Protein AF-Q0DPX1-F1 (afdb_monomer)

Solvent-accessible surface area (backbone atoms only — not comparable to full-atom values): 4038 Å² total; per-residue (Å²): 133,79,57,69,49,76,46,81,52,100,87,51,74,48,77,47,72,52,70,89,59,94,73,88,70,97,54,95,59,94,64,90,74,85,56,94,87,68,74,85,58,73,92,74,63,74,62,83,76,69,68,80,76,123

Sequence (54 aa):
GSKTKTKMGLRNIICSIQKEKKGWWKRLLKSEEKHPYIKVDWNKWCDEDEESGM

Structure (mmCIF, N/CA/C/O backbone):
data_AF-Q0DPX1-F1
#
_entry.id   AF-Q0DPX1-F1
#
loop_
_atom_site.group_PDB
_atom_site.id
_atom_site.type_symbol
_atom_site.label_atom_id
_atom_site.label_alt_id
_atom_site.label_comp_id
_atom_site.label_asym_id
_atom_site.label_entity_id
_atom_site.label_seq_id
_atom_site.pdbx_PDB_ins_code
_atom_site.Cartn_x
_atom_site.Cartn_y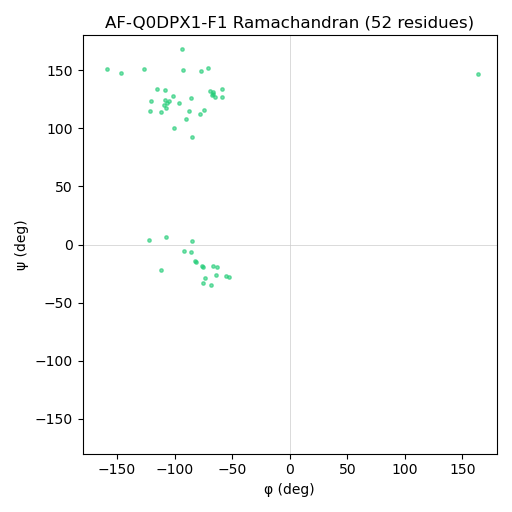
_atom_site.Cartn_z
_atom_site.occupancy
_atom_site.B_iso_or_equiv
_atom_site.auth_seq_id
_atom_site.auth_comp_id
_atom_site.auth_asym_id
_atom_site.auth_atom_id
_atom_site.pdbx_PDB_model_num
ATOM 1 N N . GLY A 1 1 ? -5.848 18.260 10.633 1.00 49.38 1 GLY A N 1
ATOM 2 C CA . GLY A 1 1 ? -5.380 18.252 9.235 1.00 49.38 1 GLY A CA 1
ATOM 3 C C . GLY A 1 1 ? -4.639 16.962 8.978 1.00 49.38 1 GLY A C 1
ATOM 4 O O . GLY A 1 1 ? -3.660 16.704 9.670 1.00 49.38 1 GLY A O 1
ATOM 5 N N . SER A 1 2 ? -5.130 16.128 8.063 1.00 56.66 2 SER A N 1
ATOM 6 C CA . SER A 1 2 ? -4.522 14.830 7.745 1.00 56.66 2 SER A CA 1
ATOM 7 C C . SER A 1 2 ? -3.136 15.025 7.132 1.00 56.66 2 SER A C 1
ATOM 9 O O . SER A 1 2 ? -2.977 15.790 6.181 1.00 56.66 2 SER A O 1
ATOM 11 N N . LYS A 1 3 ? -2.117 14.368 7.696 1.00 72.25 3 LYS A N 1
ATOM 12 C CA . LYS A 1 3 ? -0.747 14.415 7.173 1.00 72.25 3 LYS A CA 1
ATOM 13 C C . LYS A 1 3 ? -0.573 13.321 6.124 1.00 72.25 3 LYS A C 1
ATOM 15 O O . LYS A 1 3 ? -0.594 12.137 6.447 1.00 72.25 3 LYS A O 1
ATOM 20 N N . THR A 1 4 ? -0.355 13.725 4.880 1.00 81.56 4 THR A N 1
ATOM 21 C CA . THR A 1 4 ? 0.065 12.825 3.802 1.00 81.56 4 THR A CA 1
ATOM 22 C C . THR A 1 4 ? 1.515 13.124 3.463 1.00 81.56 4 THR A C 1
ATOM 24 O O . THR A 1 4 ? 1.901 14.285 3.327 1.00 81.56 4 THR A O 1
ATOM 27 N N . LYS A 1 5 ? 2.337 12.082 3.350 1.00 86.69 5 LYS A N 1
ATOM 28 C CA . LYS A 1 5 ? 3.752 12.192 3.006 1.00 86.69 5 LYS A CA 1
ATOM 29 C C . LYS A 1 5 ? 4.027 11.397 1.743 1.00 86.69 5 LYS A C 1
ATOM 31 O O . LYS A 1 5 ? 3.951 10.173 1.749 1.00 86.69 5 LYS A O 1
ATOM 36 N N . THR A 1 6 ? 4.402 12.096 0.683 1.00 89.31 6 THR A N 1
ATOM 37 C CA . THR A 1 6 ? 4.809 11.477 -0.579 1.00 89.31 6 THR A CA 1
ATOM 38 C C . THR A 1 6 ? 6.328 11.479 -0.670 1.00 89.31 6 THR A C 1
ATOM 40 O O . THR A 1 6 ? 6.968 12.515 -0.491 1.00 89.31 6 THR A O 1
ATOM 43 N N . LYS A 1 7 ? 6.919 10.318 -0.939 1.00 86.19 7 LYS A N 1
ATOM 44 C CA . LYS A 1 7 ? 8.337 10.159 -1.259 1.00 86.19 7 LYS A CA 1
ATOM 45 C C . LYS A 1 7 ? 8.457 9.740 -2.715 1.00 86.19 7 LYS A C 1
ATOM 47 O O . LYS A 1 7 ? 8.048 8.641 -3.078 1.00 86.19 7 LYS A O 1
ATOM 52 N N . MET A 1 8 ? 9.027 10.608 -3.538 1.00 89.25 8 MET A N 1
ATOM 53 C CA . MET A 1 8 ? 9.383 10.272 -4.913 1.00 89.25 8 MET A CA 1
ATOM 54 C C . MET A 1 8 ? 10.807 9.721 -4.914 1.00 89.25 8 MET A C 1
ATOM 56 O O . MET A 1 8 ? 11.758 10.449 -4.640 1.00 89.25 8 MET A O 1
ATOM 60 N N . GLY A 1 9 ? 10.941 8.416 -5.134 1.00 85.88 9 GLY A N 1
ATOM 61 C CA . GLY A 1 9 ? 12.224 7.774 -5.395 1.00 85.88 9 GLY A CA 1
ATOM 62 C C . GLY A 1 9 ? 12.491 7.682 -6.896 1.00 85.88 9 GLY A C 1
ATOM 63 O O . GLY A 1 9 ? 11.590 7.850 -7.710 1.00 85.88 9 GLY A O 1
ATOM 64 N N . LEU A 1 10 ? 13.727 7.344 -7.263 1.00 85.69 10 LEU A N 1
ATOM 65 C CA . LEU A 1 10 ? 14.133 7.185 -8.666 1.00 85.69 10 LEU A CA 1
ATOM 66 C C . LEU A 1 10 ? 13.405 6.037 -9.388 1.00 85.69 10 LEU A C 1
ATOM 68 O O . LEU A 1 10 ? 13.285 6.054 -10.605 1.00 85.69 10 LEU A O 1
ATOM 72 N N . ARG A 1 11 ? 12.951 5.023 -8.639 1.00 88.69 11 ARG A N 1
ATOM 73 C CA . ARG A 1 11 ? 12.333 3.7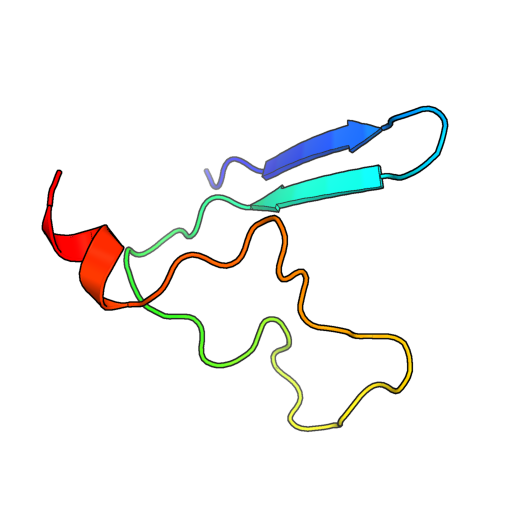99 -9.179 1.00 88.69 11 ARG A CA 1
ATOM 74 C C . ARG A 1 11 ? 10.847 3.668 -8.857 1.00 88.69 11 ARG A C 1
ATOM 76 O O . ARG A 1 11 ? 10.145 2.925 -9.529 1.00 88.69 11 ARG A O 1
ATOM 83 N N . ASN A 1 12 ? 10.371 4.348 -7.818 1.00 84.62 12 ASN A N 1
ATOM 84 C CA . ASN A 1 12 ? 9.003 4.223 -7.337 1.00 84.62 12 ASN A CA 1
ATOM 85 C C . ASN A 1 12 ? 8.595 5.450 -6.519 1.00 84.62 12 ASN A C 1
ATOM 87 O O . ASN A 1 12 ? 9.414 6.080 -5.847 1.00 84.62 12 ASN A O 1
ATOM 91 N N . ILE A 1 13 ? 7.300 5.750 -6.543 1.00 89.06 13 ILE A N 1
ATOM 92 C CA . ILE A 1 13 ? 6.688 6.804 -5.738 1.00 89.06 13 ILE A CA 1
ATOM 93 C C . ILE A 1 13 ? 5.923 6.124 -4.606 1.00 89.06 13 ILE A C 1
ATOM 95 O O . ILE A 1 13 ? 5.061 5.286 -4.856 1.00 89.06 13 ILE A O 1
ATOM 99 N N . ILE A 1 14 ? 6.245 6.470 -3.362 1.00 87.00 14 ILE A N 1
ATOM 100 C CA . ILE A 1 14 ? 5.574 5.947 -2.170 1.00 87.00 14 ILE A CA 1
ATOM 101 C C . ILE A 1 14 ? 4.726 7.061 -1.572 1.00 87.00 14 ILE A C 1
ATOM 103 O O . ILE A 1 14 ? 5.243 8.127 -1.239 1.00 87.00 14 ILE A O 1
ATOM 107 N N . CYS A 1 15 ? 3.435 6.806 -1.391 1.00 86.94 15 CYS A N 1
ATOM 108 C CA . CYS A 1 15 ? 2.527 7.706 -0.693 1.00 86.94 15 CYS A CA 1
ATOM 109 C C . CYS A 1 15 ? 2.139 7.091 0.654 1.00 86.94 15 CYS A C 1
ATOM 111 O O . CYS A 1 15 ? 1.581 5.999 0.707 1.00 86.94 15 CYS A O 1
ATOM 113 N N . SER A 1 16 ? 2.445 7.787 1.744 1.00 85.81 16 SER A N 1
ATOM 114 C CA . SER A 1 16 ? 2.053 7.405 3.098 1.00 85.81 16 SER A CA 1
ATOM 115 C C . SER A 1 16 ? 0.957 8.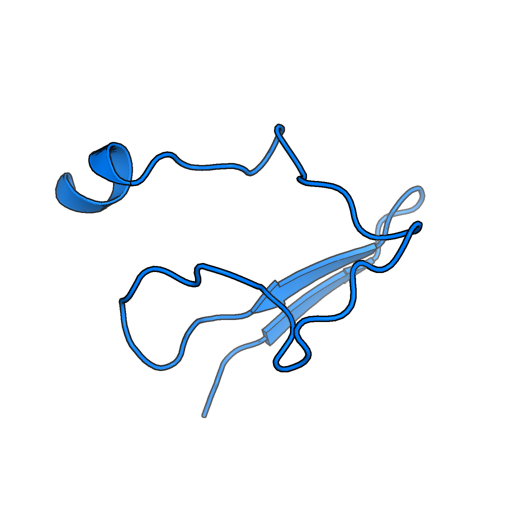344 3.581 1.00 85.81 16 SER A C 1
ATOM 117 O O . SER A 1 16 ? 1.179 9.548 3.714 1.00 85.81 16 SER A O 1
ATOM 119 N N . ILE A 1 17 ? -0.224 7.795 3.846 1.00 83.62 17 ILE A N 1
ATOM 120 C CA . ILE A 1 17 ? -1.394 8.554 4.288 1.00 83.62 17 ILE A CA 1
ATOM 121 C C . ILE A 1 17 ? -1.607 8.260 5.769 1.00 83.62 17 ILE A C 1
ATOM 123 O O . ILE A 1 17 ? -1.786 7.104 6.152 1.00 83.62 17 ILE A O 1
ATOM 127 N N . GLN A 1 18 ? -1.592 9.294 6.609 1.00 83.69 18 GLN A N 1
ATOM 128 C CA . GLN A 1 18 ? -1.970 9.130 8.006 1.00 83.69 18 GLN A CA 1
ATOM 129 C C . GLN A 1 18 ? -3.492 8.990 8.088 1.00 83.69 18 GLN A C 1
ATOM 131 O O . GLN A 1 18 ? -4.226 9.923 7.751 1.00 83.69 18 GLN A O 1
ATOM 136 N N . LYS A 1 19 ? -3.964 7.820 8.531 1.00 79.75 19 LYS A N 1
ATOM 137 C CA . LYS A 1 19 ? -5.387 7.589 8.798 1.00 79.75 19 LYS A CA 1
ATOM 138 C C . LYS A 1 19 ? -5.862 8.588 9.857 1.00 79.75 19 LYS A C 1
ATOM 140 O O . LYS A 1 19 ? -5.194 8.787 10.868 1.00 79.75 19 LYS A O 1
ATOM 145 N N . GLU A 1 20 ? -7.011 9.219 9.625 1.00 79.75 20 GLU A N 1
ATOM 146 C CA . GLU A 1 20 ? -7.590 10.172 10.583 1.00 79.75 20 GLU A CA 1
ATOM 147 C C . GLU A 1 20 ? -8.072 9.469 11.861 1.00 79.75 20 GLU A C 1
ATOM 149 O O . GLU A 1 20 ? -7.932 10.003 12.958 1.00 79.75 20 GLU A O 1
ATOM 154 N N . LYS A 1 21 ? -8.585 8.242 11.723 1.00 79.19 21 LYS A N 1
ATOM 155 C CA . LYS A 1 21 ? -8.985 7.369 12.830 1.00 79.19 21 LYS A CA 1
ATOM 156 C C . LYS A 1 21 ? -8.096 6.127 12.833 1.00 79.19 21 LYS A C 1
ATOM 158 O O . LYS A 1 21 ? -7.902 5.529 11.771 1.00 79.19 21 LYS A O 1
ATOM 163 N N . LYS A 1 22 ? -7.578 5.737 14.006 1.00 73.06 22 LYS A N 1
ATOM 164 C CA . LYS A 1 22 ? -6.965 4.410 14.195 1.00 73.06 22 LYS A CA 1
ATOM 165 C C . LYS A 1 22 ? -8.029 3.359 13.875 1.00 73.06 22 LYS A C 1
ATOM 167 O O . LYS A 1 22 ? -9.154 3.453 14.363 1.00 73.06 22 LYS A O 1
ATOM 172 N N . GLY A 1 23 ? -7.698 2.434 12.986 1.00 74.12 23 GLY A N 1
ATOM 173 C CA . GLY A 1 23 ? -8.643 1.453 12.482 1.00 74.12 23 GLY A CA 1
ATOM 174 C C . GLY A 1 23 ? -8.153 0.773 11.212 1.00 74.12 23 GLY A C 1
ATOM 175 O O . GLY A 1 23 ? -7.479 1.369 10.358 1.00 74.12 23 GLY A O 1
ATOM 176 N N . TRP A 1 24 ? -8.522 -0.492 11.077 1.00 78.94 24 TRP A N 1
ATOM 177 C CA . TRP A 1 24 ? -8.193 -1.298 9.916 1.00 78.94 24 TRP A CA 1
ATOM 178 C C . TRP A 1 24 ? -8.954 -0.821 8.672 1.00 78.94 24 TRP A C 1
ATOM 180 O O . TRP A 1 24 ? -10.165 -0.591 8.703 1.00 78.94 24 TRP A O 1
ATOM 190 N N . TRP A 1 25 ? -8.244 -0.658 7.554 1.00 78.25 25 TRP A N 1
ATOM 191 C CA . TRP A 1 25 ? -8.864 -0.364 6.262 1.00 78.25 25 TRP A CA 1
ATOM 192 C C . TRP A 1 25 ? -8.926 -1.659 5.468 1.00 78.25 25 TRP A C 1
ATOM 194 O O . TRP A 1 25 ? -7.942 -2.050 4.852 1.00 78.25 25 TRP A O 1
ATOM 204 N N . LYS A 1 26 ? -10.101 -2.300 5.443 1.00 75.56 26 LYS A N 1
ATOM 205 C CA . LYS A 1 26 ? -10.327 -3.517 4.643 1.00 75.56 26 LYS A CA 1
ATOM 206 C C . LYS A 1 26 ? -9.999 -3.314 3.157 1.00 75.56 26 LYS A C 1
ATOM 208 O O . LYS A 1 26 ? -9.688 -4.277 2.464 1.00 75.56 26 LYS A O 1
ATOM 213 N N . ARG A 1 27 ? -10.108 -2.075 2.658 1.00 78.88 27 ARG A N 1
ATOM 214 C CA . ARG A 1 27 ? -9.765 -1.661 1.290 1.00 78.88 27 ARG A CA 1
ATOM 215 C C . ARG A 1 27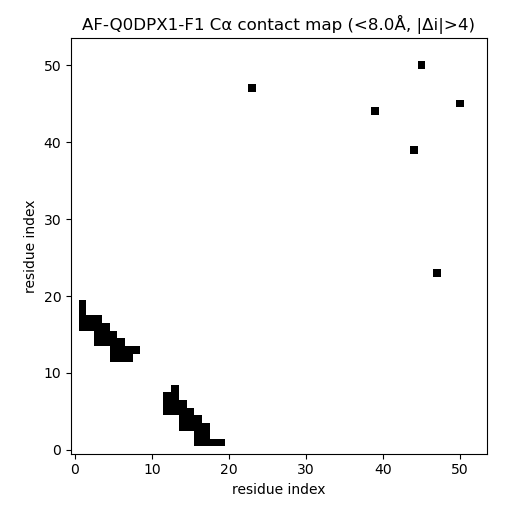 ? -9.218 -0.233 1.298 1.00 78.88 27 ARG A C 1
ATOM 217 O O . ARG A 1 27 ? -9.653 0.590 2.099 1.00 78.88 27 ARG A O 1
ATOM 224 N N . LEU A 1 28 ? -8.291 0.060 0.385 1.00 81.00 28 LEU A N 1
ATOM 225 C CA . LEU A 1 28 ? -7.787 1.421 0.159 1.00 81.00 28 LEU A CA 1
ATOM 226 C C . LEU A 1 28 ? -8.793 2.289 -0.617 1.00 81.00 28 LEU A C 1
ATOM 228 O O . LEU A 1 28 ? -8.872 3.496 -0.405 1.00 81.00 28 LEU A O 1
ATOM 232 N N . LEU A 1 29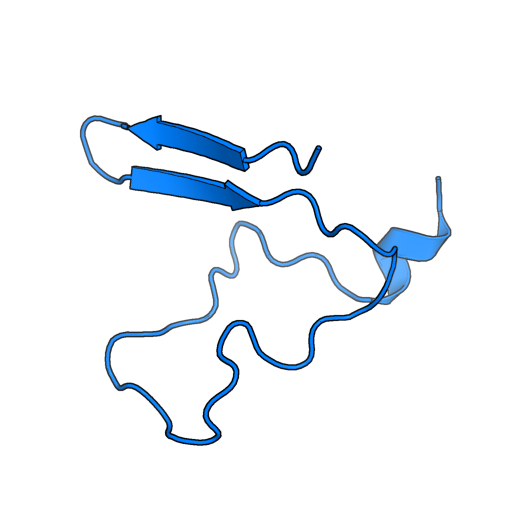 ? -9.553 1.676 -1.527 1.00 82.62 29 LEU A N 1
ATOM 233 C CA . LEU A 1 29 ? -10.551 2.353 -2.350 1.00 82.62 29 LEU A CA 1
ATOM 234 C C . LEU A 1 29 ? -11.938 2.297 -1.708 1.00 82.62 29 LEU A C 1
ATOM 236 O O . LEU A 1 29 ? -12.276 1.334 -1.022 1.00 82.62 29 LEU A O 1
ATOM 240 N N . LYS A 1 30 ? -12.753 3.321 -1.988 1.00 79.38 30 LYS A N 1
ATOM 241 C CA . LYS A 1 30 ? -14.179 3.343 -1.623 1.00 79.38 30 LYS A CA 1
ATOM 242 C C . LYS A 1 30 ? -15.023 2.420 -2.508 1.00 79.38 30 LYS A C 1
ATOM 244 O O . LYS A 1 30 ? -16.045 1.928 -2.048 1.00 79.38 30 LYS A O 1
ATOM 249 N N . SER A 1 31 ? -14.601 2.202 -3.754 1.00 80.81 31 SER A N 1
ATOM 250 C CA . SER A 1 31 ? -15.281 1.317 -4.701 1.00 80.81 31 SER A CA 1
ATOM 251 C C . SER A 1 31 ? -14.990 -0.152 -4.401 1.00 80.81 31 SER A C 1
ATOM 253 O O . SER A 1 31 ? -13.904 -0.507 -3.938 1.00 80.81 31 SER A O 1
ATOM 255 N N . GLU A 1 32 ? -15.954 -1.019 -4.702 1.00 77.12 32 GLU A N 1
ATOM 256 C CA . GLU A 1 32 ? -15.798 -2.473 -4.564 1.00 77.12 32 GLU A CA 1
ATOM 257 C C . GLU A 1 32 ? -15.153 -3.143 -5.782 1.00 77.12 32 GLU A C 1
ATOM 259 O O . GLU A 1 32 ? -14.826 -4.330 -5.746 1.00 77.12 32 GLU A O 1
ATOM 264 N N . GLU A 1 33 ? -14.944 -2.379 -6.850 1.00 82.81 33 GLU A N 1
ATOM 265 C CA . GLU A 1 33 ? -14.346 -2.855 -8.087 1.00 82.81 33 GLU A CA 1
ATOM 266 C C . GLU A 1 33 ? -12.879 -3.244 -7.882 1.00 82.81 33 GLU A C 1
ATOM 268 O O . GLU A 1 33 ? -12.064 -2.505 -7.319 1.00 82.81 33 GLU A O 1
ATOM 273 N N . LYS A 1 34 ? -12.526 -4.439 -8.361 1.00 77.50 34 LYS A N 1
ATOM 274 C CA . LYS A 1 34 ? -11.140 -4.900 -8.359 1.00 77.50 34 LYS A CA 1
ATOM 275 C C . LYS A 1 34 ? -10.398 -4.239 -9.508 1.00 77.50 34 LYS A C 1
ATOM 277 O O . LYS A 1 34 ? -10.630 -4.555 -10.670 1.00 77.50 34 LYS A O 1
ATOM 282 N N . HIS A 1 35 ? -9.453 -3.372 -9.173 1.00 83.50 35 HIS A N 1
ATOM 283 C CA . HIS A 1 35 ? -8.583 -2.773 -10.171 1.00 83.50 35 HIS A CA 1
ATOM 284 C C . HIS A 1 35 ? -7.375 -3.679 -10.449 1.00 83.50 35 HIS A C 1
ATOM 286 O O . HIS A 1 35 ? -6.638 -4.004 -9.516 1.00 83.50 35 HIS A O 1
ATOM 292 N N . PRO A 1 36 ? -7.112 -4.051 -11.715 1.00 86.19 36 PRO A N 1
ATOM 293 C CA . PRO A 1 36 ? -6.058 -5.008 -12.071 1.00 86.19 36 PRO A CA 1
ATOM 294 C C . PRO A 1 36 ? -4.635 -4.499 -11.786 1.00 86.19 36 PRO A C 1
ATOM 296 O O . PRO A 1 36 ? -3.691 -5.280 -11.700 1.00 86.19 36 PRO A O 1
ATOM 299 N N . TYR A 1 37 ? -4.474 -3.186 -11.627 1.00 86.12 37 TYR A N 1
ATOM 300 C CA . TYR A 1 37 ? -3.201 -2.529 -11.331 1.00 86.12 37 TYR A CA 1
ATOM 301 C C . TYR A 1 37 ? -2.933 -2.345 -9.830 1.00 86.12 37 TYR A C 1
ATOM 303 O O . TYR A 1 37 ? -1.850 -1.896 -9.462 1.00 86.12 37 TYR A O 1
ATOM 311 N N . ILE A 1 38 ? -3.885 -2.683 -8.954 1.00 85.06 38 ILE A N 1
ATOM 312 C CA . ILE A 1 38 ? -3.701 -2.574 -7.505 1.00 85.06 38 ILE A CA 1
ATOM 313 C C . ILE A 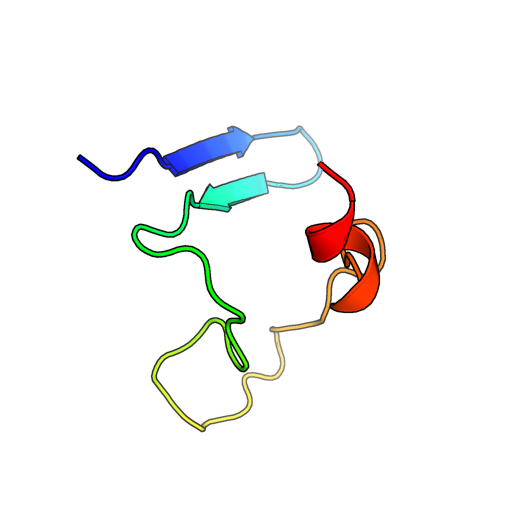1 38 ? -3.271 -3.929 -6.963 1.00 85.06 38 ILE A C 1
ATOM 315 O O . ILE A 1 38 ? -3.970 -4.929 -7.109 1.00 85.06 38 ILE A O 1
ATOM 319 N N . LYS A 1 39 ? -2.110 -3.949 -6.313 1.00 84.44 39 LYS A N 1
ATOM 320 C CA . LYS A 1 39 ? -1.561 -5.126 -5.644 1.00 84.44 39 LYS A CA 1
ATOM 321 C C . LYS A 1 39 ? -1.221 -4.770 -4.204 1.00 84.44 39 LYS A C 1
ATOM 323 O O . LYS A 1 39 ? -0.906 -3.620 -3.907 1.00 84.44 39 LYS A O 1
ATOM 328 N N . VAL A 1 40 ? -1.298 -5.766 -3.328 1.00 83.69 40 VAL A N 1
ATOM 329 C CA . VAL A 1 40 ? -0.836 -5.642 -1.945 1.00 83.69 40 VAL A CA 1
ATOM 330 C C . VAL A 1 40 ? 0.681 -5.470 -1.952 1.00 83.69 40 VAL A C 1
ATOM 332 O O . VAL A 1 40 ? 1.391 -6.242 -2.598 1.00 83.69 40 VAL A O 1
ATOM 335 N N . ASP A 1 41 ? 1.171 -4.450 -1.251 1.00 84.12 41 ASP A N 1
ATOM 336 C CA . ASP A 1 41 ? 2.599 -4.280 -0.999 1.00 84.12 41 ASP A CA 1
ATOM 337 C C . ASP A 1 41 ? 2.992 -5.093 0.238 1.00 84.12 41 ASP A C 1
ATOM 339 O O . ASP A 1 41 ? 2.907 -4.618 1.369 1.00 84.12 41 ASP A O 1
ATOM 343 N N . TRP A 1 42 ? 3.427 -6.330 0.012 1.00 82.38 42 TRP A N 1
ATOM 344 C CA . TRP A 1 42 ? 3.875 -7.238 1.070 1.00 82.38 42 TRP A CA 1
ATOM 345 C C . TRP A 1 42 ? 5.119 -6.746 1.820 1.00 82.38 42 TRP A C 1
ATOM 347 O O . TRP A 1 42 ? 5.358 -7.179 2.938 1.00 82.38 42 TRP A O 1
ATOM 357 N N . ASN A 1 43 ? 5.904 -5.824 1.251 1.00 81.75 43 ASN A N 1
ATOM 358 C CA . ASN A 1 43 ? 7.091 -5.270 1.913 1.00 81.75 43 ASN A CA 1
ATOM 359 C C . ASN A 1 43 ? 6.720 -4.246 3.005 1.00 81.75 43 ASN A C 1
ATOM 361 O O . ASN A 1 43 ? 7.539 -3.890 3.853 1.00 81.75 43 ASN A O 1
ATOM 365 N N . LYS A 1 44 ? 5.493 -3.715 2.959 1.00 76.88 44 LYS A N 1
ATOM 366 C CA . LYS A 1 44 ? 4.957 -2.736 3.918 1.00 76.88 44 LYS A CA 1
ATOM 367 C C . LYS A 1 44 ? 3.681 -3.203 4.608 1.00 76.88 44 LYS A C 1
ATOM 369 O O . LYS A 1 44 ? 3.095 -2.426 5.360 1.00 76.88 44 LYS A O 1
ATOM 374 N N . TRP A 1 45 ? 3.250 -4.430 4.340 1.00 80.00 45 TRP A N 1
ATOM 375 C CA . TRP A 1 45 ? 2.122 -5.037 5.022 1.00 80.00 45 TRP A CA 1
ATOM 376 C C . TRP A 1 45 ? 2.498 -5.281 6.483 1.00 80.00 45 TRP A C 1
ATOM 378 O O . TRP A 1 45 ? 3.561 -5.820 6.767 1.00 80.00 45 TRP A O 1
ATOM 388 N N . CYS A 1 46 ? 1.642 -4.823 7.386 1.00 76.06 46 CYS A N 1
ATOM 389 C CA . CYS A 1 46 ? 1.749 -5.044 8.820 1.00 76.06 46 CYS A CA 1
ATOM 390 C C . CYS A 1 46 ? 0.465 -5.779 9.203 1.00 76.06 46 CYS A C 1
ATOM 392 O O . CYS A 1 46 ? -0.626 -5.325 8.834 1.00 76.06 46 CYS A O 1
ATOM 394 N N . ASP A 1 47 ? 0.602 -6.949 9.818 1.00 74.00 47 ASP A N 1
ATOM 395 C CA . ASP A 1 47 ? -0.543 -7.772 10.199 1.00 74.00 47 ASP A CA 1
ATOM 396 C C . ASP A 1 47 ? -1.31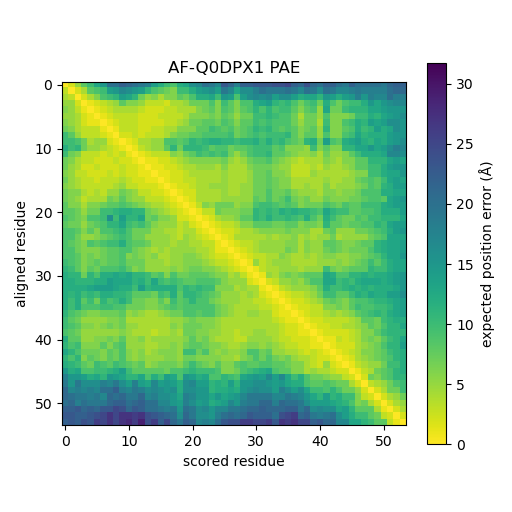3 -7.122 11.362 1.00 74.00 47 ASP A C 1
ATOM 398 O O . ASP A 1 47 ? -0.744 -6.372 12.157 1.00 74.00 47 ASP A O 1
ATOM 402 N N . GLU A 1 48 ? -2.627 -7.378 11.448 1.00 60.53 48 GLU A N 1
ATOM 403 C CA . GLU A 1 48 ? -3.530 -6.760 12.442 1.00 60.53 48 GLU A CA 1
ATOM 404 C C . GLU A 1 48 ? -3.035 -6.916 13.896 1.00 60.53 48 GLU A C 1
ATOM 406 O O . GLU A 1 48 ? -3.290 -6.041 14.723 1.00 60.53 48 GLU A O 1
ATOM 411 N N . ASP A 1 49 ? -2.274 -7.972 14.196 1.00 60.44 49 ASP A N 1
ATOM 412 C CA . ASP A 1 49 ? -1.750 -8.277 15.533 1.00 60.44 49 ASP A CA 1
ATOM 413 C C . ASP A 1 49 ? -0.473 -7.503 15.925 1.00 60.44 49 ASP A C 1
ATOM 415 O O . ASP A 1 49 ? -0.151 -7.424 17.112 1.00 60.44 49 ASP A O 1
ATOM 419 N N . GLU A 1 50 ? 0.244 -6.874 14.985 1.00 60.28 50 GLU A N 1
ATOM 420 C CA . GLU A 1 50 ? 1.399 -6.013 15.313 1.00 60.28 50 GLU A CA 1
ATOM 421 C C . GLU A 1 50 ? 0.983 -4.586 15.726 1.00 60.28 50 GLU A C 1
ATOM 423 O O . GLU A 1 50 ? 1.778 -3.858 16.325 1.00 60.28 50 GLU A O 1
AT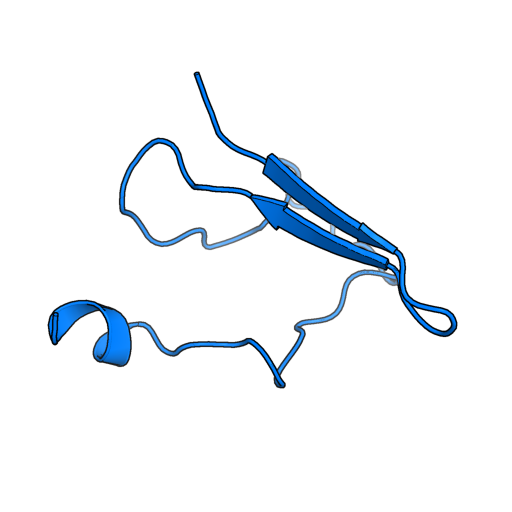OM 428 N N . GLU A 1 51 ? -0.268 -4.171 15.474 1.00 54.41 51 GLU A N 1
ATOM 429 C CA . GLU A 1 51 ? -0.767 -2.837 15.862 1.00 54.41 51 GLU A CA 1
ATOM 430 C C . GLU A 1 51 ? -1.069 -2.732 17.375 1.00 54.41 51 GLU A C 1
ATOM 432 O O . GLU A 1 51 ? -1.095 -1.628 17.925 1.00 54.41 51 GLU A O 1
ATOM 437 N N . SER A 1 52 ? -1.243 -3.858 18.081 1.00 48.22 52 SER A N 1
ATOM 438 C CA . SER A 1 52 ? -1.641 -3.888 19.502 1.00 48.22 52 SER A CA 1
ATOM 439 C C . SER A 1 52 ? -0.478 -3.754 20.508 1.00 48.22 52 SER A C 1
ATOM 441 O O . SER A 1 52 ? -0.711 -3.833 21.716 1.00 48.22 52 SER A O 1
ATOM 443 N N . GLY A 1 53 ? 0.762 -3.570 20.042 1.00 51.16 53 GLY A N 1
ATOM 444 C CA . GLY A 1 53 ? 1.972 -3.648 20.874 1.00 51.16 53 GLY A CA 1
ATOM 445 C C . GLY A 1 53 ? 2.693 -2.334 21.204 1.00 51.16 53 GLY A C 1
ATOM 446 O O . GLY A 1 53 ? 3.781 -2.407 21.775 1.00 51.16 53 GLY A O 1
ATOM 447 N N . MET A 1 54 ? 2.156 -1.155 20.851 1.00 41.25 54 MET A N 1
ATOM 448 C CA . MET A 1 54 ? 2.825 0.141 21.094 1.00 41.25 54 MET A CA 1
ATOM 449 C C . MET A 1 54 ? 1.917 1.226 21.674 1.00 41.25 54 MET A C 1
ATOM 451 O O . MET A 1 54 ? 0.856 1.517 21.069 1.00 41.25 54 MET A O 1
#

Radius of gyration: 13.25 Å; Cα contacts (8 Å, |Δi|>4): 26; chains: 1; bounding box: 30×26×33 Å

InterPro domains:
  IPR008978 HSP20-like chaperone [G3DSA:2.60.40.790] (1-54)
  IPR008978 HSP20-like chaperone [SSF49764] (5-51)
  IPR045250 Co-chaperone protein p23-like [PTHR22932] (3-53)

pLDDT: mean 77.25, std 11.64, range [41.25, 89.31]

Secondary structure (DSSP, 8-state):
---EEEEE-SS-EEEEE--SSSS--S-SSSS----T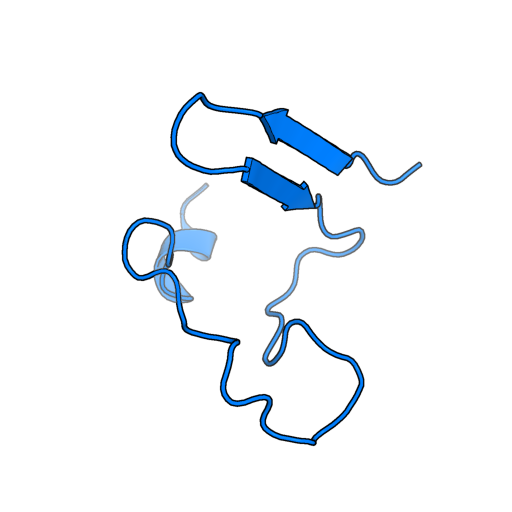T----TTT---GGGGGG-

Mean predicted aligned error: 8.42 Å

Organism: Oryza sativa subsp. japonica (NCBI:txid39947)

Foldseek 3Di:
DWDWDWDDDPVDIDIDTDDPDPDDDPDPDPDPDDDPPDDDPPVPDDDPVVVPPD